Protein AF-A0A0D1VC88-F1 (afdb_monomer_lite)

Foldseek 3Di:
DDDDDDDDDDDDPDDPPDDDPVVVVVVVVVVVVVCVVVVCPVVPVDPPDPDDDDPDPPDPPPVCVVVVD

Structure (mmCIF, N/CA/C/O backbone):
data_AF-A0A0D1VC88-F1
#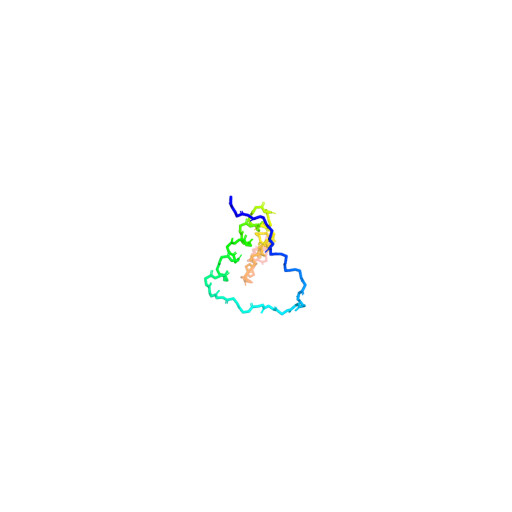
_entry.id   AF-A0A0D1VC88-F1
#
loop_
_atom_site.group_PDB
_atom_site.id
_atom_site.type_symbol
_atom_site.label_atom_id
_atom_site.label_alt_id
_atom_site.label_comp_id
_atom_site.label_asym_id
_atom_site.label_entity_id
_atom_site.label_seq_id
_atom_site.pdbx_PDB_ins_code
_atom_site.Cartn_x
_atom_site.Cartn_y
_atom_site.Cartn_z
_atom_site.occupancy
_atom_site.B_iso_or_equiv
_atom_site.auth_seq_id
_atom_site.auth_comp_id
_atom_site.auth_asym_id
_atom_site.auth_atom_id
_atom_site.pdbx_PDB_model_num
ATOM 1 N N . MET A 1 1 ? -25.875 20.217 39.290 1.00 43.56 1 MET A N 1
ATOM 2 C CA . MET A 1 1 ? -25.393 18.961 39.905 1.00 43.56 1 MET A CA 1
ATOM 3 C C . MET A 1 1 ? -24.428 18.287 38.943 1.00 43.56 1 MET A C 1
ATOM 5 O O . MET A 1 1 ? -24.661 18.386 37.750 1.00 43.56 1 MET A O 1
ATOM 9 N N . SER A 1 2 ? -23.394 17.650 39.502 1.00 46.28 2 SER A N 1
ATOM 10 C CA . SER A 1 2 ? -22.315 16.843 38.895 1.00 46.28 2 SER A CA 1
ATOM 11 C C . SER A 1 2 ? -21.150 17.567 38.199 1.00 46.28 2 SER A C 1
ATOM 13 O O . SER A 1 2 ? -21.086 17.689 36.980 1.00 46.28 2 SER A O 1
ATOM 15 N N . ASN A 1 3 ? -20.250 18.035 39.067 1.00 50.00 3 ASN A N 1
ATOM 16 C CA . ASN A 1 3 ? -18.801 17.801 39.150 1.00 50.00 3 ASN A CA 1
ATOM 17 C C . ASN A 1 3 ? -17.974 17.624 37.866 1.00 50.00 3 ASN A C 1
ATOM 19 O O . ASN A 1 3 ? -18.126 16.670 37.109 1.00 50.00 3 ASN A O 1
ATOM 23 N N . SER A 1 4 ? -16.980 18.507 37.759 1.00 47.81 4 SER A N 1
ATOM 24 C CA . SER A 1 4 ? -15.799 18.366 36.917 1.00 47.81 4 SER A CA 1
ATOM 25 C C . SER A 1 4 ? -14.747 17.453 37.574 1.00 47.81 4 SER A C 1
ATOM 27 O O . SER A 1 4 ? -14.760 17.277 38.791 1.00 47.81 4 SER A O 1
ATOM 29 N N . THR A 1 5 ? -13.827 16.996 36.717 1.00 52.44 5 THR A N 1
ATOM 30 C CA . THR A 1 5 ? -12.463 16.481 36.952 1.00 52.44 5 THR A CA 1
ATOM 31 C C . THR A 1 5 ? -12.240 14.982 37.251 1.00 52.44 5 THR A C 1
ATOM 33 O O . THR A 1 5 ? -12.482 14.463 38.337 1.00 52.44 5 THR A O 1
ATOM 36 N N . ASN A 1 6 ? -11.663 14.308 36.240 1.00 49.34 6 ASN A N 1
ATOM 37 C CA . ASN A 1 6 ? -10.327 13.677 36.253 1.00 49.34 6 ASN A CA 1
ATOM 38 C C . ASN A 1 6 ? -10.301 12.256 35.679 1.00 49.34 6 ASN A C 1
ATOM 40 O O . ASN A 1 6 ? -10.928 11.336 36.199 1.00 49.34 6 ASN A O 1
ATOM 44 N N . ASN A 1 7 ? -9.468 12.056 34.660 1.00 51.47 7 ASN A N 1
ATOM 45 C CA . ASN A 1 7 ? -8.692 10.826 34.511 1.00 51.47 7 ASN A CA 1
ATOM 46 C C . ASN A 1 7 ? -7.356 11.187 33.851 1.00 51.47 7 ASN A C 1
ATOM 48 O O . ASN A 1 7 ? -7.099 10.859 32.695 1.00 51.47 7 ASN A O 1
ATOM 52 N N . ASP A 1 8 ? -6.511 11.871 34.621 1.00 47.59 8 ASP A N 1
ATOM 53 C CA . ASP A 1 8 ? -5.070 11.825 34.412 1.00 47.59 8 ASP A CA 1
ATOM 54 C C . ASP A 1 8 ? -4.601 10.399 34.711 1.00 47.59 8 ASP A C 1
ATOM 56 O O . ASP A 1 8 ? -4.777 9.878 35.815 1.00 47.59 8 ASP A O 1
ATOM 60 N N . LYS A 1 9 ? -4.025 9.743 33.705 1.00 51.50 9 LYS A N 1
ATOM 61 C CA . LYS A 1 9 ? -3.195 8.550 33.890 1.00 51.50 9 LYS A CA 1
ATOM 62 C C . LYS A 1 9 ? -1.937 8.703 33.058 1.00 51.50 9 LYS A C 1
ATOM 64 O O . LYS A 1 9 ? -1.770 8.039 32.036 1.00 51.50 9 LYS A O 1
ATOM 69 N N . ASP A 1 10 ? -1.063 9.575 33.538 1.00 48.34 10 ASP A N 1
ATOM 70 C CA . ASP A 1 10 ? 0.330 9.599 33.131 1.00 48.34 10 ASP A CA 1
ATOM 71 C C . ASP A 1 10 ? 1.115 8.459 33.796 1.00 48.34 10 ASP A C 1
ATOM 73 O O . ASP A 1 10 ? 0.952 8.154 34.975 1.00 48.34 10 ASP A O 1
ATOM 77 N N . ASN A 1 11 ? 2.015 7.887 32.994 1.00 54.19 11 ASN A N 1
ATOM 78 C CA . ASN A 1 11 ? 3.210 7.130 33.373 1.00 54.19 11 ASN A CA 1
ATOM 79 C C . ASN A 1 11 ? 3.047 5.686 33.909 1.00 54.19 11 ASN A C 1
ATOM 81 O O . ASN A 1 11 ? 2.989 5.430 35.107 1.00 54.19 11 ASN A O 1
ATOM 85 N N . ILE A 1 12 ? 3.090 4.712 32.987 1.00 50.78 12 ILE A N 1
ATOM 86 C CA . ILE A 1 12 ? 3.474 3.314 33.262 1.00 50.78 12 ILE A CA 1
ATOM 87 C C . ILE A 1 12 ? 4.484 2.909 32.166 1.00 50.78 12 ILE A C 1
ATOM 89 O O . ILE A 1 12 ? 4.201 3.147 30.987 1.00 50.78 12 ILE A O 1
ATOM 93 N N . PRO A 1 13 ? 5.657 2.344 32.512 1.00 49.12 13 PRO A N 1
ATOM 94 C CA . PRO A 1 13 ? 6.718 2.015 31.562 1.00 49.12 13 PRO A CA 1
ATOM 95 C C . PRO A 1 13 ? 6.241 0.959 30.565 1.00 49.12 13 PRO A C 1
ATOM 97 O O . PRO A 1 13 ? 5.700 -0.049 30.988 1.00 49.12 13 PRO A O 1
ATOM 100 N N . SER A 1 14 ? 6.435 1.219 29.265 1.00 56.97 14 SER A N 1
ATOM 101 C CA . SER A 1 14 ? 6.629 0.296 28.121 1.00 56.97 14 SER A CA 1
ATOM 102 C C . SER A 1 14 ? 6.032 -1.135 28.140 1.00 56.97 14 SER A C 1
ATOM 104 O O . SER A 1 14 ? 6.509 -2.013 27.421 1.00 56.97 14 SER A O 1
ATOM 106 N N . GLU A 1 15 ? 4.968 -1.409 28.876 1.00 60.56 15 GLU A N 1
ATOM 107 C CA . GLU A 1 15 ? 4.275 -2.688 28.858 1.00 60.56 15 GLU A CA 1
ATOM 108 C C . GLU A 1 15 ? 2.960 -2.487 28.120 1.00 60.56 15 GLU A C 1
ATOM 110 O O . GLU A 1 15 ? 2.031 -1.819 28.583 1.00 60.56 15 GLU A O 1
ATOM 115 N N . LYS A 1 16 ? 2.903 -3.019 26.895 1.00 69.50 16 LYS A N 1
ATOM 116 C CA . LYS A 1 16 ? 1.705 -2.970 26.057 1.00 69.50 16 LYS A CA 1
ATOM 117 C C . LYS A 1 16 ? 0.575 -3.672 26.805 1.00 69.50 16 LYS A C 1
ATOM 119 O O . LYS A 1 16 ? 0.561 -4.898 26.909 1.00 69.50 16 LYS A O 1
ATOM 124 N N . LYS A 1 17 ? -0.373 -2.889 27.323 1.00 78.56 17 LYS A N 1
ATOM 125 C CA . LYS A 1 17 ? -1.582 -3.412 27.963 1.00 78.56 17 LYS A CA 1
ATOM 126 C C . LYS A 1 17 ? -2.281 -4.364 26.991 1.00 78.56 17 LYS A C 1
ATOM 128 O O . LYS A 1 17 ? -2.393 -4.071 25.800 1.00 78.56 17 LYS A O 1
ATOM 133 N N . LYS A 1 18 ? -2.731 -5.516 27.493 1.00 82.75 18 LYS A N 1
ATOM 134 C CA . LYS A 1 18 ? -3.510 -6.472 26.698 1.00 82.75 18 LYS A CA 1
ATOM 135 C C . LYS A 1 18 ? -4.847 -5.816 26.345 1.00 82.75 18 LYS A C 1
ATOM 137 O O . LYS A 1 18 ? -5.634 -5.525 27.238 1.00 82.75 18 LYS A O 1
ATOM 142 N N . ILE A 1 19 ? -5.072 -5.572 25.058 1.00 83.31 19 ILE A N 1
ATOM 143 C CA . ILE A 1 19 ? -6.305 -4.983 24.525 1.00 83.31 19 ILE A CA 1
ATOM 144 C C . ILE A 1 19 ? -7.196 -6.068 23.920 1.00 83.31 19 ILE A C 1
ATOM 146 O O . ILE A 1 19 ? -6.706 -7.068 23.389 1.00 83.31 19 ILE A O 1
ATOM 150 N N . SER A 1 20 ? -8.512 -5.870 23.985 1.00 90.62 20 SER A N 1
ATOM 151 C CA . SER A 1 20 ? -9.466 -6.744 23.293 1.00 90.62 20 SER A CA 1
ATOM 152 C C . SER A 1 20 ? -9.345 -6.594 21.768 1.00 90.62 20 SER A C 1
ATOM 154 O O . SER A 1 20 ? -8.892 -5.562 21.269 1.00 90.62 20 SER A O 1
ATOM 156 N N . LEU A 1 21 ? -9.803 -7.592 21.000 1.00 88.56 21 LEU A N 1
ATOM 157 C CA . LEU A 1 21 ? -9.781 -7.535 19.529 1.00 88.56 21 LEU A CA 1
ATOM 158 C C . LEU A 1 21 ? -10.514 -6.296 18.986 1.00 88.56 21 LEU A C 1
ATOM 160 O O . LEU A 1 21 ? -10.043 -5.644 18.056 1.00 88.56 21 LEU A O 1
ATOM 164 N N . GLN A 1 22 ? -11.651 -5.950 19.591 1.00 89.38 22 GLN A N 1
ATOM 165 C CA . GLN A 1 22 ? -12.445 -4.789 19.190 1.00 89.38 22 GLN A CA 1
ATOM 166 C C . GLN A 1 22 ? -11.671 -3.481 19.389 1.00 89.38 22 GLN A C 1
ATOM 168 O O . GLN A 1 22 ? -11.697 -2.597 18.533 1.00 89.38 22 GLN A O 1
ATOM 173 N N . GLU A 1 23 ? -10.959 -3.363 20.506 1.00 88.31 23 GLU A N 1
ATOM 174 C CA . GLU A 1 23 ? -10.139 -2.197 20.816 1.00 88.31 23 GLU A CA 1
ATOM 175 C C . GLU A 1 23 ? -8.909 -2.109 19.904 1.00 88.31 23 GLU A C 1
ATOM 177 O O . GLU A 1 23 ? -8.612 -1.036 19.377 1.00 88.31 23 GLU A O 1
ATOM 182 N N . ALA A 1 24 ? -8.266 -3.241 19.610 1.00 90.06 24 ALA A N 1
ATOM 183 C CA . ALA A 1 24 ? -7.156 -3.316 18.662 1.00 90.06 24 ALA A CA 1
ATOM 184 C C . ALA A 1 24 ? -7.559 -2.850 17.256 1.00 90.06 24 ALA A C 1
ATOM 186 O O . ALA A 1 24 ? -6.821 -2.106 16.605 1.00 90.06 24 ALA A O 1
ATOM 187 N N . ILE A 1 25 ? -8.751 -3.241 16.791 1.00 92.88 25 ILE A N 1
ATOM 188 C CA . ILE A 1 25 ? -9.285 -2.791 15.501 1.00 92.88 25 ILE A CA 1
ATOM 189 C C . ILE A 1 25 ? -9.515 -1.278 15.522 1.00 92.88 25 ILE A C 1
ATOM 191 O O . ILE A 1 25 ? -9.096 -0.593 14.589 1.00 92.88 25 ILE A O 1
ATOM 195 N N . LYS A 1 26 ? -10.124 -0.735 16.584 1.00 93.19 26 LYS A N 1
ATOM 196 C CA . LYS A 1 26 ? -10.354 0.714 16.715 1.00 93.19 26 LYS A CA 1
ATOM 197 C C . LYS A 1 26 ? -9.045 1.504 16.669 1.00 93.19 26 LYS A C 1
ATOM 199 O O . LYS A 1 26 ? -8.955 2.468 15.910 1.00 93.19 26 LYS A O 1
ATOM 204 N N . GLN A 1 27 ? -8.024 1.069 17.409 1.00 90.81 27 GLN A N 1
ATOM 205 C CA . GLN A 1 27 ? -6.702 1.702 17.401 1.00 90.81 27 GLN A CA 1
ATOM 206 C C . GLN A 1 27 ? -6.061 1.649 16.010 1.00 90.81 27 GLN A C 1
ATOM 208 O O . GLN A 1 27 ? -5.658 2.681 15.478 1.00 90.81 27 GLN A O 1
ATOM 213 N N . LYS A 1 28 ? -6.056 0.476 15.363 1.00 89.94 28 LYS A N 1
ATOM 214 C CA . LYS A 1 28 ? -5.510 0.306 14.008 1.00 89.94 28 LYS A CA 1
ATOM 215 C C . LYS A 1 28 ? -6.221 1.187 12.977 1.00 89.94 28 LYS A C 1
ATOM 217 O O . LYS A 1 28 ? -5.570 1.746 12.096 1.00 89.94 28 LYS A O 1
ATOM 222 N N . LEU A 1 29 ? -7.544 1.325 13.072 1.00 92.31 29 LEU A N 1
ATOM 223 C CA . LEU A 1 29 ? -8.320 2.202 12.193 1.00 92.31 29 LEU A CA 1
ATOM 224 C C . LEU A 1 29 ? -7.987 3.680 12.422 1.00 92.31 29 LEU A C 1
ATOM 226 O O . LEU A 1 29 ? -7.896 4.429 11.450 1.00 92.31 29 LEU A O 1
ATOM 230 N N . ALA A 1 30 ? -7.782 4.099 13.671 1.00 89.19 30 ALA A N 1
ATOM 231 C CA . ALA A 1 30 ? -7.369 5.461 13.993 1.00 89.19 30 ALA A CA 1
ATOM 232 C C . ALA A 1 30 ? -5.969 5.776 13.438 1.00 89.19 30 ALA A C 1
ATOM 234 O O . ALA A 1 30 ? -5.817 6.766 12.721 1.00 89.19 30 ALA A O 1
ATOM 235 N N . SER A 1 31 ? -4.982 4.901 13.669 1.00 88.38 31 SER A N 1
ATOM 236 C CA . SER A 1 31 ? -3.626 5.048 13.119 1.00 88.38 31 SER A CA 1
ATOM 237 C C . SER A 1 31 ? -3.638 5.104 11.591 1.00 88.38 31 SER A C 1
ATOM 239 O O . SER A 1 31 ? -3.064 6.017 11.006 1.00 88.38 31 SER A O 1
ATOM 241 N N . LYS A 1 32 ? -4.389 4.212 10.928 1.00 87.75 32 LYS A N 1
ATOM 242 C CA . LYS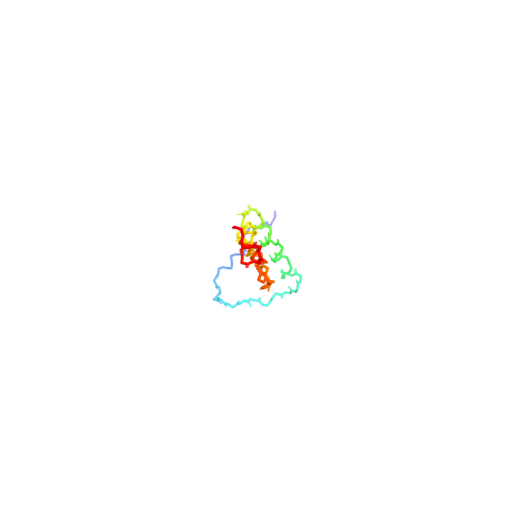 A 1 32 ? -4.511 4.209 9.462 1.00 87.75 32 LYS A CA 1
ATOM 243 C C . LYS A 1 32 ? -5.102 5.514 8.918 1.00 87.75 32 LYS A C 1
ATOM 245 O O . LYS A 1 32 ? -4.655 5.999 7.883 1.00 87.75 32 LYS A O 1
ATOM 250 N N . LYS A 1 33 ? -6.094 6.099 9.599 1.00 86.81 33 LYS A N 1
ATOM 251 C CA . LYS A 1 33 ? -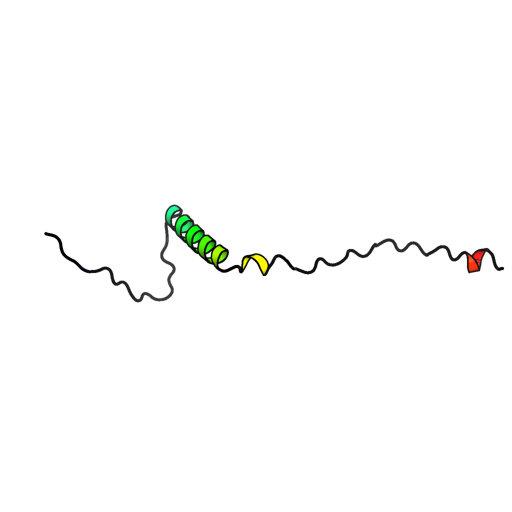6.678 7.393 9.204 1.00 86.81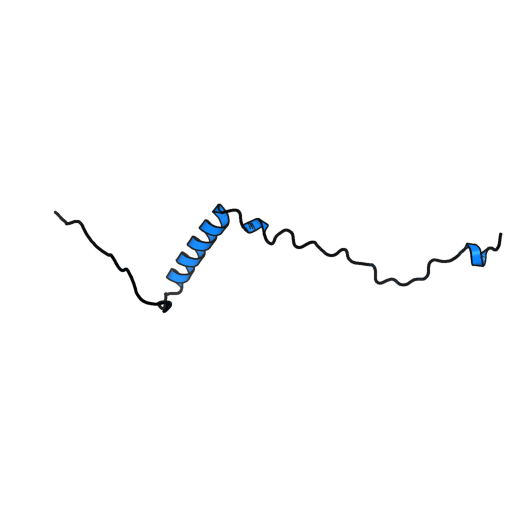 33 LYS A CA 1
ATOM 252 C C . LYS A 1 33 ? -5.666 8.538 9.319 1.00 86.81 33 LYS A C 1
ATOM 254 O O . LYS A 1 33 ? -5.621 9.382 8.431 1.00 86.81 33 LYS A O 1
ATOM 259 N N . GLN A 1 34 ? -4.844 8.546 10.369 1.00 83.88 34 GLN A N 1
ATOM 260 C CA . GLN A 1 34 ? -3.773 9.537 10.557 1.00 83.88 34 GLN A CA 1
ATOM 261 C C . GLN A 1 34 ? -2.634 9.367 9.535 1.00 83.88 34 GLN A C 1
ATOM 263 O O . GLN A 1 34 ? -2.091 10.337 9.003 1.00 83.88 34 GLN A O 1
ATOM 268 N N . GLU A 1 35 ? -2.271 8.129 9.210 1.00 80.69 35 GLU A N 1
ATOM 269 C CA . GLU A 1 35 ? -1.284 7.828 8.166 1.00 80.69 35 GLU A CA 1
ATOM 270 C C . GLU A 1 35 ? -1.781 8.241 6.774 1.00 80.69 35 GLU A C 1
ATOM 272 O O . GLU A 1 35 ? -1.012 8.756 5.962 1.00 80.69 35 GLU A O 1
ATOM 277 N N . GLN A 1 36 ? -3.079 8.072 6.506 1.00 76.25 36 GLN A N 1
ATOM 278 C CA . GLN A 1 36 ? -3.696 8.497 5.252 1.00 76.25 36 GLN A CA 1
ATOM 279 C C . GLN A 1 36 ? -3.742 10.027 5.117 1.00 76.25 36 GLN A C 1
ATOM 281 O O . GLN A 1 36 ? -3.457 10.541 4.037 1.00 76.25 36 GLN A O 1
ATOM 286 N N . SER A 1 37 ? -4.054 10.765 6.189 1.00 70.62 37 SER A N 1
ATOM 287 C CA . SER A 1 37 ? -4.080 12.236 6.154 1.00 70.62 37 SER A CA 1
ATOM 288 C C . SER A 1 37 ? -2.688 12.866 6.043 1.00 70.62 37 SER A C 1
ATOM 290 O O . SER A 1 37 ? -2.559 13.974 5.534 1.00 70.62 37 SER A O 1
ATOM 292 N N . SER A 1 38 ? -1.638 12.157 6.469 1.00 67.12 38 SER A N 1
ATOM 293 C CA . SER A 1 38 ? -0.247 12.631 6.418 1.00 67.12 38 SER A CA 1
ATOM 294 C C . SER A 1 38 ? 0.484 12.332 5.099 1.00 67.12 38 SER A C 1
ATOM 296 O O . SER A 1 38 ? 1.692 12.542 5.009 1.00 67.12 38 SER A O 1
ATOM 298 N N . GLY A 1 39 ? -0.213 11.849 4.061 1.00 63.50 39 GLY A N 1
ATOM 299 C CA . GLY A 1 39 ? 0.314 11.759 2.688 1.00 63.50 39 GLY A CA 1
ATOM 300 C C . GLY A 1 39 ? 1.458 10.754 2.465 1.00 63.50 39 GLY A C 1
ATOM 301 O O . GLY A 1 39 ? 1.963 10.624 1.349 1.00 63.50 39 GLY A O 1
ATOM 302 N N . LYS A 1 40 ? 1.859 9.986 3.487 1.00 60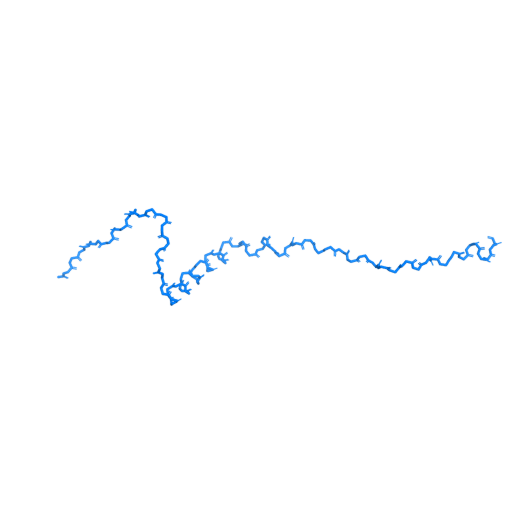.34 40 LYS A N 1
ATOM 303 C CA . LYS A 1 40 ? 2.993 9.038 3.419 1.00 60.34 40 LYS A CA 1
ATOM 304 C C . LYS A 1 40 ? 2.715 7.776 2.595 1.00 60.34 40 LYS A C 1
ATOM 306 O O . LYS A 1 40 ? 3.641 7.014 2.328 1.00 60.34 40 LYS A O 1
ATOM 311 N N . SER A 1 41 ? 1.484 7.591 2.111 1.00 58.66 41 SER A N 1
ATOM 312 C CA . SER A 1 41 ? 1.089 6.490 1.215 1.00 58.66 41 SER A CA 1
ATOM 313 C C . SER A 1 41 ? 1.911 6.416 -0.084 1.00 58.66 41 SER A C 1
ATOM 315 O O . SER A 1 41 ? 1.916 5.374 -0.735 1.00 58.66 41 SER A O 1
ATOM 317 N N . SER A 1 42 ? 2.603 7.491 -0.474 1.00 58.06 42 SER A N 1
ATOM 318 C CA . SER A 1 42 ? 3.422 7.534 -1.694 1.00 58.06 42 SER A CA 1
ATOM 319 C C . SER A 1 42 ? 4.841 6.960 -1.518 1.00 58.06 42 SER A C 1
ATOM 321 O O . SER A 1 42 ? 5.477 6.564 -2.492 1.00 58.06 42 SER A O 1
ATOM 323 N N . MET A 1 43 ? 5.344 6.818 -0.283 1.00 58.62 43 MET A N 1
ATOM 324 C CA . MET A 1 43 ? 6.748 6.432 -0.035 1.00 58.62 43 MET A CA 1
ATOM 325 C C . MET A 1 43 ? 7.098 4.988 -0.441 1.00 58.62 43 MET A C 1
ATOM 327 O O . MET A 1 43 ? 8.273 4.634 -0.528 1.00 58.62 43 MET A O 1
ATOM 331 N N . HIS A 1 44 ? 6.103 4.147 -0.733 1.00 58.31 44 HIS A N 1
ATOM 332 C CA . HIS A 1 44 ? 6.316 2.784 -1.236 1.00 58.31 44 HIS A CA 1
ATOM 333 C C . HIS A 1 44 ? 5.799 2.553 -2.660 1.00 58.31 44 HIS A C 1
ATOM 335 O O . HIS A 1 44 ? 6.019 1.474 -3.207 1.00 58.31 44 HIS A O 1
ATOM 341 N N . ALA A 1 45 ? 5.163 3.551 -3.282 1.00 59.75 45 ALA A N 1
ATOM 342 C CA . ALA A 1 45 ? 4.597 3.422 -4.625 1.00 59.75 45 ALA A CA 1
ATOM 343 C C . ALA A 1 45 ? 5.659 3.508 -5.738 1.00 59.75 45 ALA A C 1
ATOM 345 O O . ALA A 1 45 ? 5.430 3.033 -6.845 1.00 59.75 45 ALA A O 1
ATOM 346 N N . ALA A 1 46 ? 6.841 4.057 -5.442 1.00 61.12 46 ALA A N 1
ATOM 347 C CA . ALA A 1 46 ? 7.926 4.225 -6.405 1.00 61.12 46 ALA A CA 1
ATOM 348 C C . ALA A 1 46 ? 9.164 3.388 -6.042 1.00 61.12 46 ALA A C 1
ATOM 350 O O . ALA A 1 46 ? 10.285 3.891 -6.007 1.00 61.12 46 ALA A O 1
ATOM 351 N N . LYS A 1 47 ? 8.997 2.083 -5.781 1.00 63.16 47 LYS A N 1
ATOM 352 C CA . LYS A 1 47 ? 10.133 1.169 -5.968 1.00 63.16 47 LYS A CA 1
ATOM 353 C C . LYS A 1 47 ? 10.327 1.035 -7.470 1.00 63.16 47 LYS A C 1
ATOM 355 O O . LYS A 1 47 ? 9.494 0.442 -8.146 1.00 63.16 47 LYS A O 1
ATOM 360 N N . THR A 1 48 ? 11.385 1.656 -7.975 1.00 67.81 48 THR A N 1
ATOM 361 C CA . THR A 1 48 ? 11.835 1.585 -9.365 1.00 67.81 48 THR A CA 1
ATOM 362 C C . THR A 1 48 ? 11.689 0.156 -9.891 1.00 67.81 48 THR A C 1
ATOM 364 O O . THR A 1 48 ? 12.423 -0.755 -9.509 1.00 67.81 48 THR A O 1
ATOM 367 N N . THR A 1 49 ? 10.685 -0.076 -10.735 1.00 71.50 49 THR A N 1
ATOM 368 C CA . THR A 1 49 ? 10.475 -1.386 -11.349 1.00 71.50 49 THR A CA 1
ATOM 369 C C . THR A 1 49 ? 11.690 -1.675 -12.220 1.00 71.50 49 THR A C 1
ATOM 371 O O . THR A 1 49 ? 11.945 -0.954 -13.190 1.00 71.50 49 THR A O 1
ATOM 374 N N . GLN A 1 50 ? 12.480 -2.685 -11.857 1.00 75.81 50 GLN A N 1
ATOM 375 C CA . GLN A 1 50 ? 13.629 -3.079 -12.663 1.00 75.81 50 GLN A CA 1
ATOM 376 C C . GLN A 1 50 ? 13.136 -3.505 -14.049 1.00 75.81 50 GLN A C 1
ATOM 378 O O . GLN A 1 50 ? 12.258 -4.358 -14.172 1.00 75.81 50 GLN A O 1
ATOM 383 N N . LYS A 1 51 ? 13.686 -2.896 -15.106 1.00 78.06 5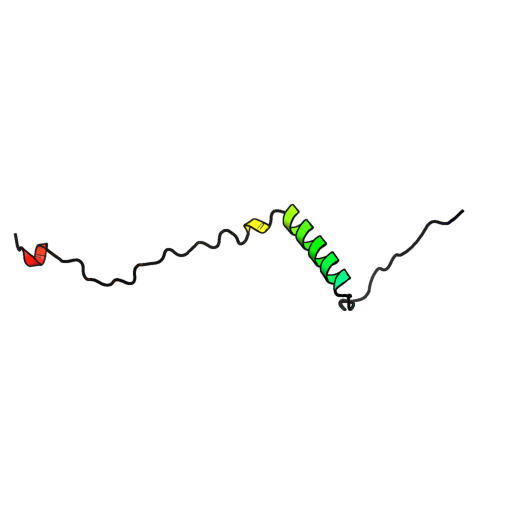1 LYS A N 1
ATOM 384 C CA . LYS A 1 51 ? 13.365 -3.284 -16.483 1.00 78.06 51 LYS A CA 1
ATOM 385 C C . LYS A 1 51 ? 13.805 -4.736 -16.699 1.00 78.06 51 LYS A C 1
ATOM 387 O O . LYS A 1 51 ? 14.990 -5.039 -16.558 1.00 78.06 51 LYS A O 1
ATOM 392 N N . MET A 1 52 ? 12.868 -5.620 -17.050 1.00 79.12 52 MET A N 1
ATOM 393 C CA . MET A 1 52 ? 13.184 -7.013 -17.373 1.00 79.12 52 MET A CA 1
ATOM 394 C C . MET A 1 52 ? 14.088 -7.059 -18.608 1.00 79.12 52 MET A C 1
ATOM 396 O O . MET A 1 52 ? 13.710 -6.591 -19.682 1.00 79.12 52 MET A O 1
ATOM 400 N N . LYS A 1 53 ? 15.297 -7.606 -18.460 1.00 80.81 53 LYS A N 1
ATOM 401 C CA . LYS A 1 53 ? 16.186 -7.879 -19.594 1.00 80.81 53 LYS A CA 1
ATOM 402 C C . LYS A 1 53 ? 15.771 -9.217 -20.200 1.00 80.81 53 LYS A C 1
ATOM 404 O O . LYS A 1 53 ? 15.630 -10.200 -19.476 1.00 80.81 53 LYS A O 1
ATOM 409 N N . SER A 1 54 ? 15.558 -9.249 -21.514 1.00 83.12 54 SER A N 1
ATOM 410 C CA . SER A 1 54 ? 15.284 -10.496 -22.233 1.00 83.12 54 SER A CA 1
ATOM 411 C C . SER A 1 54 ? 16.422 -11.496 -21.996 1.00 83.12 54 SER A C 1
ATOM 413 O O . SER A 1 54 ? 17.588 -11.160 -22.199 1.00 83.12 54 SER A O 1
ATOM 415 N N . GLN A 1 55 ? 16.090 -12.721 -21.574 1.00 80.56 55 GLN A N 1
ATOM 416 C CA . GLN A 1 55 ? 17.051 -13.824 -21.406 1.00 80.56 55 GLN A CA 1
ATOM 417 C C . GLN A 1 55 ? 17.439 -14.477 -22.744 1.00 80.56 55 GLN A C 1
ATOM 419 O O . GLN A 1 55 ? 18.190 -15.452 -22.782 1.00 80.56 55 GLN A O 1
ATOM 424 N N . GLN A 1 56 ? 16.919 -13.971 -23.863 1.00 79.56 56 GLN A N 1
ATOM 425 C CA . GLN A 1 56 ? 17.136 -14.580 -25.163 1.00 79.56 56 GLN A CA 1
ATOM 426 C C . GLN A 1 56 ? 18.530 -14.233 -25.703 1.00 79.56 56 GLN A C 1
ATOM 428 O O . GLN A 1 56 ? 18.769 -13.154 -26.231 1.00 79.56 56 GLN A O 1
ATOM 433 N N . THR A 1 57 ? 19.453 -15.190 -25.613 1.00 72.19 57 THR A N 1
ATOM 434 C CA . THR A 1 57 ? 20.854 -15.086 -26.066 1.00 72.19 57 THR A CA 1
ATOM 435 C C . THR A 1 57 ? 21.051 -15.370 -27.557 1.00 72.19 57 THR A C 1
ATOM 437 O O . THR A 1 57 ? 22.184 -15.608 -27.991 1.00 72.19 57 THR A O 1
ATOM 440 N N . LYS A 1 58 ? 19.978 -15.398 -28.364 1.00 76.75 58 LYS A N 1
ATOM 441 C CA . LYS A 1 58 ? 20.104 -15.731 -29.790 1.00 76.75 58 LYS A CA 1
ATOM 442 C C . LYS A 1 58 ? 21.074 -14.742 -30.434 1.00 76.75 58 LYS A C 1
ATOM 444 O O . LYS A 1 58 ? 20.863 -13.533 -30.400 1.00 76.75 58 LYS A O 1
ATOM 449 N N . LYS A 1 59 ? 22.174 -15.280 -30.968 1.00 76.06 59 LYS A N 1
ATOM 450 C CA . LYS A 1 59 ? 23.205 -14.491 -31.638 1.00 76.06 59 LYS A CA 1
ATOM 451 C C . LYS A 1 59 ? 22.531 -13.735 -32.790 1.00 76.06 59 LYS A C 1
ATOM 453 O O . LYS A 1 59 ? 21.832 -14.383 -33.572 1.00 76.06 59 LYS A O 1
ATOM 458 N N . PRO A 1 60 ? 22.707 -12.408 -32.911 1.00 71.94 60 PRO A N 1
ATOM 459 C CA . PRO A 1 60 ? 22.212 -11.700 -34.080 1.00 71.94 60 PRO A CA 1
ATOM 460 C C . PRO A 1 60 ? 22.837 -12.335 -35.327 1.00 71.94 60 PRO A C 1
ATOM 462 O O . PRO A 1 60 ? 24.048 -12.570 -35.369 1.00 71.94 60 PRO A O 1
ATOM 465 N N . ASN A 1 61 ? 21.998 -12.671 -36.311 1.00 76.38 61 ASN A N 1
ATOM 466 C CA . ASN A 1 61 ? 22.443 -13.231 -37.583 1.00 76.38 61 ASN A CA 1
ATOM 467 C C . ASN A 1 61 ? 23.378 -12.218 -38.254 1.00 76.38 61 ASN A C 1
ATOM 469 O O . ASN A 1 61 ? 22.936 -11.167 -38.714 1.00 76.38 61 ASN A O 1
ATOM 473 N N . ASN A 1 62 ? 24.678 -12.508 -38.269 1.00 78.00 62 ASN A N 1
ATOM 474 C CA . ASN A 1 62 ? 25.673 -11.580 -38.781 1.00 78.00 62 ASN A CA 1
ATOM 475 C C . ASN A 1 62 ? 25.753 -11.720 -40.307 1.00 78.00 62 ASN A C 1
ATOM 477 O O . ASN A 1 62 ? 26.662 -12.356 -40.841 1.00 78.00 62 ASN A O 1
ATOM 481 N N . GLN A 1 63 ? 24.764 -11.155 -41.006 1.00 76.12 63 GLN A N 1
ATOM 482 C CA . GLN A 1 63 ? 24.610 -11.279 -42.457 1.00 76.12 63 GLN A CA 1
ATOM 483 C C . GLN A 1 63 ? 25.857 -10.813 -43.211 1.00 76.12 63 GLN A C 1
ATOM 485 O O . GLN A 1 63 ? 26.227 -11.447 -44.188 1.00 76.12 63 GLN A O 1
ATOM 490 N N . ARG A 1 64 ? 26.591 -9.822 -42.687 1.00 72.81 64 ARG A N 1
ATOM 491 C CA . ARG A 1 64 ? 27.863 -9.355 -43.258 1.00 72.81 64 ARG A CA 1
ATOM 492 C C . ARG A 1 64 ? 28.944 -10.445 -43.322 1.00 72.81 64 ARG A C 1
ATOM 494 O O . ARG A 1 64 ? 29.701 -10.481 -44.281 1.00 72.81 64 ARG A O 1
ATOM 501 N N . LYS A 1 65 ? 28.988 -11.376 -42.353 1.00 73.62 65 LYS A N 1
ATOM 502 C CA . LYS A 1 65 ? 29.853 -12.571 -42.440 1.00 73.62 65 LYS A CA 1
ATOM 503 C C . LYS A 1 65 ? 29.334 -13.600 -43.446 1.00 73.62 65 LYS A C 1
ATOM 505 O O . LYS A 1 65 ? 30.122 -14.378 -43.964 1.00 73.62 65 LYS A O 1
ATOM 510 N N . ARG A 1 66 ? 28.019 -13.640 -43.674 1.00 77.19 66 ARG A N 1
ATOM 511 C CA . ARG A 1 66 ? 27.369 -14.642 -44.526 1.00 77.19 66 ARG A CA 1
ATOM 512 C C . ARG A 1 66 ? 27.387 -14.261 -46.003 1.00 77.19 66 ARG A C 1
ATOM 514 O O . ARG A 1 66 ? 27.545 -15.138 -46.837 1.00 77.19 66 ARG A O 1
ATOM 521 N N . THR A 1 67 ? 27.164 -12.988 -46.320 1.00 77.06 67 THR A N 1
ATOM 522 C CA . THR A 1 67 ? 26.992 -12.527 -47.702 1.00 77.06 67 THR A CA 1
ATOM 523 C C . THR A 1 67 ? 28.233 -11.878 -48.290 1.00 77.06 67 THR A C 1
ATOM 525 O O . THR A 1 67 ? 28.234 -11.699 -49.495 1.00 77.06 67 THR A O 1
ATOM 528 N N . GLY A 1 68 ? 29.268 -11.576 -47.491 1.00 75.50 68 GLY A N 1
ATOM 529 C CA . GLY A 1 68 ? 30.625 -11.290 -47.980 1.00 75.50 68 GLY A CA 1
ATOM 530 C C . GLY A 1 68 ? 30.733 -10.324 -49.166 1.00 75.50 68 GLY A C 1
ATOM 531 O O . GLY A 1 68 ? 31.602 -10.533 -50.006 1.00 75.50 68 GLY A O 1
ATOM 532 N N . VAL A 1 69 ? 29.849 -9.324 -49.243 1.00 65.38 69 VAL A N 1
ATOM 533 C CA . VAL A 1 69 ? 29.940 -8.215 -50.203 1.00 65.38 69 VAL A CA 1
ATOM 534 C C . VAL A 1 69 ? 30.716 -7.057 -49.601 1.00 65.38 69 VAL A C 1
ATOM 536 O O . VAL A 1 69 ? 30.540 -6.804 -48.381 1.00 65.38 69 VAL A O 1
#

pLDDT: mean 71.27, std 14.29, range [43.56, 93.19]

Sequence (69 aa):
MSNSTNNDKDNIPSEKKKISLQEAIKQKLASKKQEQSSGKSSMHAAKTTQKMKSQQTKKPNNQRKRTGV

Secondary structure (DSSP, 8-state):
-------------S------HHHHHHHHHHHHHHHHHTTGGGTTTT---PPPPP---PPP--HHHHH--

Radius of gyration: 31.38 Å; chains: 1; bounding box: 56×35×90 Å

Organism: Aneurinibacillus migulanus (NCBI:txid47500)